Protein AF-A0A973HXJ7-F1 (afdb_monomer_lite)

pLDDT: mean 83.0, std 10.53, range [38.12, 94.5]

Foldseek 3Di:
DPPDDDPVNVVVVVLVVVLVVLLVVLVVLLVVLVVLLVVLVVLDPDDQDDDDPVCCPVPVRSSSVSVVSNVVSVVSNVVSVVSNVVSVVVVVVVVD

Structure (mmCIF, N/CA/C/O backbone):
data_AF-A0A973HXJ7-F1
#
_entry.id   AF-A0A973HXJ7-F1
#
loop_
_atom_site.group_PDB
_atom_site.id
_atom_site.type_symbol
_atom_site.label_atom_id
_atom_site.label_alt_id
_atom_site.label_comp_id
_atom_site.label_asym_id
_atom_site.label_entity_id
_atom_site.label_seq_id
_atom_site.pdbx_PDB_ins_code
_atom_site.Cartn_x
_atom_site.Cartn_y
_atom_site.Cartn_z
_atom_site.occupancy
_atom_site.B_iso_or_equiv
_atom_site.auth_seq_id
_atom_site.auth_comp_id
_atom_site.auth_asym_id
_atom_site.auth_atom_id
_atom_site.pdbx_PDB_model_num
ATOM 1 N N . MET A 1 1 ? -25.717 -15.148 40.692 1.00 38.12 1 MET A N 1
ATOM 2 C CA . MET A 1 1 ? 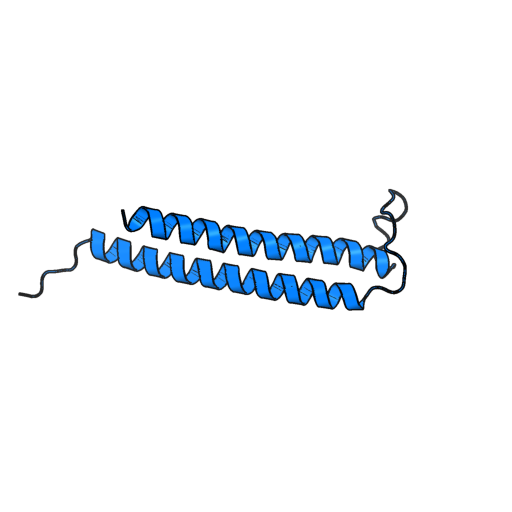-26.689 -14.664 39.695 1.00 38.12 1 MET A CA 1
ATOM 3 C C . MET A 1 1 ? -25.870 -14.348 38.470 1.00 38.12 1 MET A C 1
ATOM 5 O O . MET A 1 1 ? -25.238 -13.302 38.435 1.00 38.12 1 MET A O 1
ATOM 9 N N . ASP A 1 2 ? -25.794 -15.306 37.555 1.00 53.31 2 ASP A N 1
ATOM 10 C CA . ASP A 1 2 ? -25.114 -15.124 36.278 1.00 53.31 2 ASP A CA 1
ATOM 11 C C . ASP A 1 2 ? -26.088 -14.354 35.392 1.00 53.31 2 ASP A C 1
ATOM 13 O O . ASP A 1 2 ? -27.048 -14.913 34.868 1.00 53.31 2 ASP A O 1
ATOM 17 N N . SER A 1 3 ? -25.942 -13.031 35.362 1.00 60.09 3 SER A N 1
ATOM 18 C CA . SER A 1 3 ? -26.717 -12.184 34.462 1.00 60.09 3 SER A CA 1
ATOM 19 C C . SER A 1 3 ? -26.368 -12.577 33.030 1.00 60.09 3 SER A C 1
ATOM 21 O O . SER A 1 3 ? -25.198 -12.490 32.651 1.00 60.09 3 SER A O 1
ATOM 23 N N . GLU A 1 4 ? -27.360 -13.029 32.259 1.00 64.56 4 GLU A N 1
ATOM 24 C CA . GLU A 1 4 ? -27.190 -13.281 30.829 1.00 64.56 4 GLU A CA 1
ATOM 25 C C . G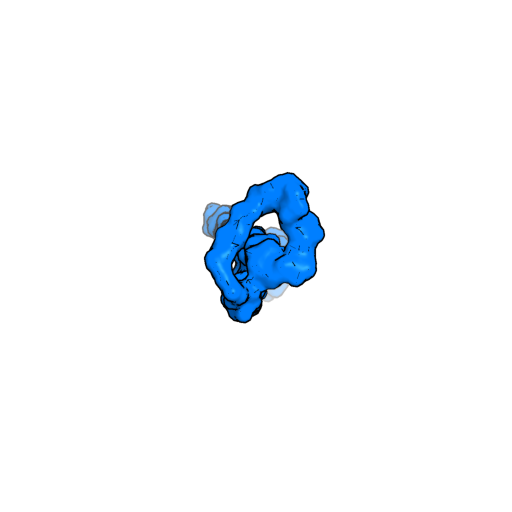LU A 1 4 ? -26.605 -12.025 30.164 1.00 64.56 4 GLU A C 1
ATOM 27 O O . GLU A 1 4 ? -27.058 -10.914 30.465 1.00 64.56 4 GLU A O 1
ATOM 32 N N . PRO A 1 5 ? -25.576 -12.168 29.312 1.00 64.06 5 PRO A N 1
ATOM 33 C CA . PRO A 1 5 ? -24.961 -11.023 28.661 1.00 64.06 5 PRO A CA 1
ATOM 34 C C . PRO A 1 5 ? -26.014 -10.289 27.828 1.00 64.06 5 PRO A C 1
ATOM 36 O O . PRO A 1 5 ? -26.751 -10.908 27.055 1.00 64.06 5 PRO A O 1
ATOM 39 N N . SER A 1 6 ? -26.086 -8.967 27.994 1.00 79.06 6 SER A N 1
ATOM 40 C CA . SER A 1 6 ? -26.981 -8.130 27.200 1.00 79.06 6 SER A CA 1
ATOM 41 C C . SER A 1 6 ? -26.646 -8.296 25.716 1.00 79.06 6 SER A C 1
ATOM 43 O O . SER A 1 6 ? -25.481 -8.446 25.338 1.00 79.06 6 SER A O 1
ATOM 45 N N . TYR A 1 7 ? -27.658 -8.223 24.848 1.00 74.50 7 TYR A N 1
ATOM 46 C CA . TYR A 1 7 ? -27.452 -8.188 23.396 1.00 74.50 7 TYR A CA 1
ATOM 47 C C . TYR A 1 7 ? -26.453 -7.097 22.979 1.00 74.50 7 TYR A C 1
ATOM 49 O O . TYR A 1 7 ? -25.687 -7.294 22.034 1.00 74.50 7 TYR A O 1
ATOM 57 N N . ASP A 1 8 ? -26.419 -5.985 23.716 1.00 76.94 8 ASP A N 1
ATOM 58 C CA . ASP A 1 8 ? -25.482 -4.888 23.487 1.00 76.94 8 ASP A CA 1
ATOM 59 C C . ASP A 1 8 ? -24.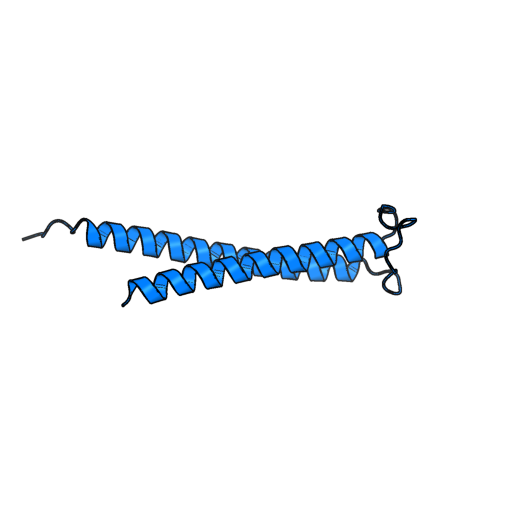028 -5.285 23.788 1.00 76.94 8 ASP A C 1
ATOM 61 O O . ASP A 1 8 ? -23.127 -4.918 23.031 1.00 76.94 8 ASP A O 1
ATOM 65 N N . ASP A 1 9 ? -23.790 -6.097 24.823 1.00 79.56 9 ASP A N 1
ATOM 66 C CA . ASP A 1 9 ? -22.450 -6.575 25.187 1.00 79.56 9 ASP A CA 1
ATOM 67 C C . ASP A 1 9 ? -21.907 -7.538 24.122 1.00 79.56 9 ASP A C 1
ATOM 69 O O . ASP A 1 9 ? -20.777 -7.390 23.645 1.00 79.56 9 ASP A O 1
ATOM 73 N N . LEU A 1 10 ? -22.747 -8.477 23.671 1.00 82.94 10 LEU A N 1
ATOM 74 C CA . LEU A 1 10 ? -22.410 -9.416 22.595 1.00 82.94 10 LEU A CA 1
ATOM 75 C C . LEU A 1 10 ? -22.131 -8.687 21.273 1.00 82.94 10 LEU A C 1
ATOM 77 O O . LEU A 1 10 ? -21.205 -9.041 20.535 1.00 82.94 10 LEU A O 1
ATOM 81 N N . PHE A 1 11 ? -22.913 -7.648 20.970 1.00 80.12 11 PHE A N 1
ATOM 82 C CA . PHE A 1 11 ? -22.721 -6.826 19.780 1.00 80.12 11 PHE A CA 1
ATOM 83 C C . PHE A 1 11 ? -21.407 -6.036 19.836 1.00 80.12 11 PHE A C 1
ATOM 85 O O . PHE A 1 11 ? -20.645 -6.037 18.861 1.00 80.12 11 PHE A O 1
ATOM 92 N N . GLN A 1 12 ? -21.097 -5.406 20.972 1.00 80.94 12 GLN A N 1
ATOM 93 C CA . GLN A 1 12 ? -19.841 -4.677 21.150 1.00 80.94 12 GLN A CA 1
ATOM 94 C C . GLN A 1 12 ? -18.620 -5.597 21.054 1.00 80.94 12 GLN A C 1
ATOM 96 O O . GLN A 1 12 ? -17.633 -5.234 20.403 1.00 80.94 12 GLN A O 1
ATOM 101 N N . GLU A 1 13 ? -18.682 -6.801 21.626 1.00 82.56 13 GLU A N 1
ATOM 102 C CA . GLU A 1 13 ? -17.590 -7.773 21.549 1.00 82.56 13 GLU A CA 1
ATOM 103 C C . GLU A 1 13 ? -17.358 -8.257 20.107 1.00 82.56 13 GLU A C 1
ATOM 105 O O . GLU A 1 13 ? -16.222 -8.246 19.609 1.00 82.56 13 GLU A O 1
ATOM 110 N N . ALA A 1 14 ? -18.432 -8.595 19.385 1.00 82.81 14 ALA A N 1
ATOM 111 C CA . ALA A 1 14 ? -18.359 -8.991 17.979 1.00 82.81 14 ALA A CA 1
ATOM 112 C C . ALA A 1 14 ? -17.770 -7.873 17.100 1.00 82.81 14 ALA A C 1
ATOM 114 O O . ALA A 1 14 ? -16.912 -8.122 16.241 1.00 82.81 14 ALA A O 1
ATOM 115 N N . LEU A 1 15 ? -18.175 -6.626 17.346 1.00 80.88 15 LEU A N 1
ATOM 116 C CA . LEU A 1 15 ? -17.713 -5.454 16.610 1.00 80.88 15 LEU A CA 1
ATOM 117 C C . LEU A 1 15 ? -16.252 -5.103 16.930 1.00 80.88 15 LEU A C 1
ATOM 119 O O . LEU A 1 15 ? -15.477 -4.769 16.023 1.00 80.88 15 LEU A O 1
ATOM 123 N N . ALA A 1 16 ? -15.827 -5.251 18.186 1.00 80.94 16 ALA A N 1
ATOM 124 C CA . ALA A 1 16 ? -14.431 -5.106 18.594 1.00 80.94 16 ALA A CA 1
ATOM 125 C C . ALA A 1 16 ? -13.543 -6.177 17.938 1.00 80.94 16 ALA A C 1
ATOM 127 O O . ALA A 1 16 ? -12.471 -5.865 17.400 1.00 80.94 16 ALA A O 1
ATOM 128 N N . ALA A 1 17 ? -14.009 -7.428 17.893 1.00 84.38 17 ALA A N 1
ATOM 129 C CA . ALA A 1 17 ? -13.312 -8.520 17.222 1.00 84.38 17 ALA A CA 1
ATOM 130 C C . ALA A 1 17 ? -13.202 -8.289 15.704 1.00 84.38 17 ALA A C 1
ATOM 132 O O . ALA A 1 17 ? -12.131 -8.508 15.122 1.00 84.38 17 ALA A O 1
ATOM 133 N N . ALA A 1 18 ? -14.271 -7.816 15.057 1.00 82.81 18 ALA A N 1
ATOM 134 C CA . ALA A 1 18 ? -14.274 -7.465 13.637 1.00 82.81 18 ALA A CA 1
ATOM 135 C C . ALA A 1 18 ? -13.307 -6.310 13.337 1.00 82.81 18 ALA A C 1
ATOM 137 O O . ALA A 1 18 ? -12.492 -6.401 12.416 1.00 82.81 18 ALA A O 1
ATOM 138 N N . THR A 1 19 ? -13.317 -5.271 14.172 1.00 83.69 19 THR A N 1
ATOM 139 C CA . THR A 1 19 ? -12.403 -4.125 14.076 1.00 83.69 19 THR A CA 1
ATOM 140 C C . THR A 1 19 ? -10.944 -4.560 14.200 1.00 83.69 19 THR A C 1
ATOM 142 O O . THR A 1 19 ? -10.112 -4.185 13.372 1.00 83.69 19 THR A O 1
ATOM 145 N N . LYS A 1 20 ? -10.618 -5.400 15.189 1.00 85.94 20 LYS A N 1
ATOM 146 C CA . LYS A 1 20 ? -9.259 -5.926 15.384 1.00 85.94 20 LYS A CA 1
ATOM 147 C C . LYS A 1 20 ? -8.777 -6.712 14.162 1.00 85.94 20 LYS A C 1
ATOM 149 O O . LYS A 1 20 ? -7.636 -6.539 13.730 1.00 85.94 20 LYS A O 1
ATOM 154 N N . ARG A 1 21 ? -9.644 -7.545 13.570 1.00 89.06 21 ARG A N 1
ATOM 155 C CA . ARG A 1 21 ? -9.341 -8.269 12.320 1.00 89.06 21 ARG A CA 1
ATOM 156 C C . ARG A 1 21 ? -9.135 -7.309 11.147 1.00 89.06 21 ARG A C 1
ATOM 158 O O . ARG A 1 21 ? -8.196 -7.503 10.379 1.00 89.06 21 ARG A O 1
ATOM 165 N N . GLY A 1 22 ? -9.966 -6.276 11.035 1.00 86.25 22 GLY A N 1
ATOM 166 C CA . GLY A 1 22 ? -9.867 -5.242 10.006 1.00 86.25 22 GLY A CA 1
ATOM 167 C C . GLY A 1 22 ? -8.555 -4.458 10.061 1.00 86.25 22 GLY A C 1
ATOM 168 O O . GLY A 1 22 ? -7.864 -4.342 9.052 1.00 86.25 22 GLY A O 1
ATOM 169 N N . ILE A 1 23 ? -8.140 -4.022 11.254 1.00 87.75 23 ILE A N 1
ATOM 170 C CA . ILE A 1 23 ? -6.841 -3.360 11.466 1.00 87.75 23 ILE A CA 1
ATOM 171 C C . ILE A 1 23 ? -5.690 -4.303 11.103 1.00 87.75 23 ILE A C 1
ATOM 173 O O . ILE A 1 23 ? -4.769 -3.901 10.396 1.00 87.75 23 ILE A O 1
ATOM 177 N N . ARG A 1 24 ? -5.746 -5.573 11.533 1.00 90.62 24 ARG A N 1
ATOM 178 C CA . ARG A 1 24 ? -4.711 -6.566 11.199 1.00 90.62 24 ARG A CA 1
ATOM 179 C C . ARG A 1 24 ? -4.589 -6.775 9.689 1.00 90.62 24 ARG A C 1
ATOM 181 O O . ARG A 1 24 ? -3.473 -6.845 9.184 1.00 90.62 24 ARG A O 1
ATOM 188 N N . ARG A 1 25 ? -5.715 -6.848 8.972 1.00 90.94 25 ARG A N 1
ATOM 189 C CA . ARG A 1 25 ? -5.723 -6.895 7.502 1.00 90.94 25 ARG A CA 1
ATOM 190 C C . ARG A 1 25 ? -5.090 -5.637 6.923 1.00 90.94 25 ARG A C 1
ATOM 192 O O . ARG A 1 25 ? -4.173 -5.762 6.128 1.00 90.94 25 ARG A O 1
ATOM 199 N N . GLY A 1 26 ? -5.489 -4.452 7.377 1.00 89.69 26 GLY A N 1
ATOM 200 C CA . GLY A 1 26 ? -4.893 -3.200 6.912 1.00 89.69 26 GLY A CA 1
ATOM 201 C C . GLY A 1 26 ? -3.369 -3.142 7.103 1.00 89.69 26 GLY A C 1
ATOM 202 O O . GLY A 1 26 ? -2.659 -2.736 6.189 1.00 89.69 26 GLY A O 1
ATOM 203 N N . ILE A 1 27 ? -2.845 -3.646 8.228 1.00 92.56 27 ILE A N 1
ATOM 204 C CA . ILE A 1 27 ? -1.392 -3.769 8.460 1.00 92.56 27 ILE A CA 1
ATOM 205 C C . ILE A 1 27 ? -0.746 -4.740 7.462 1.00 92.56 27 ILE A C 1
ATOM 207 O O . ILE A 1 27 ? 0.311 -4.435 6.919 1.00 92.56 27 ILE A O 1
ATOM 211 N N . LEU A 1 28 ? -1.371 -5.889 7.183 1.00 93.25 28 LEU A N 1
ATOM 212 C CA . LEU A 1 28 ? -0.866 -6.822 6.170 1.00 93.25 28 LEU A CA 1
ATOM 213 C C . LEU A 1 28 ? -0.797 -6.165 4.786 1.00 93.25 28 LEU A C 1
ATOM 215 O O . LEU A 1 28 ? 0.206 -6.322 4.101 1.00 93.25 28 LEU A O 1
ATOM 219 N N . PHE A 1 29 ? -1.810 -5.384 4.404 1.00 92.50 29 PHE A N 1
ATOM 220 C CA . PHE A 1 29 ? -1.792 -4.618 3.155 1.00 92.50 29 PHE A CA 1
ATOM 221 C C . PHE A 1 29 ? -0.650 -3.592 3.119 1.00 92.50 29 PHE A C 1
ATOM 223 O O . PHE A 1 29 ? 0.008 -3.471 2.091 1.00 92.50 29 PHE A O 1
ATOM 230 N N . LEU A 1 30 ? -0.350 -2.909 4.232 1.00 93.00 30 LEU A N 1
ATOM 231 C CA . LEU A 1 30 ? 0.820 -2.023 4.311 1.00 93.00 30 LEU A CA 1
ATOM 232 C C . LEU A 1 30 ? 2.131 -2.784 4.077 1.00 93.00 30 LEU A C 1
ATOM 234 O O . LEU A 1 30 ? 2.958 -2.346 3.284 1.00 93.00 30 LEU A O 1
ATOM 238 N N . ILE A 1 31 ? 2.308 -3.934 4.735 1.00 93.25 31 ILE A N 1
ATOM 239 C CA . ILE A 1 31 ? 3.512 -4.763 4.581 1.00 93.25 31 ILE A CA 1
ATOM 240 C C . ILE A 1 31 ? 3.648 -5.231 3.130 1.00 93.25 31 ILE A C 1
ATOM 242 O O . ILE A 1 31 ? 4.707 -5.066 2.532 1.00 93.25 31 ILE A O 1
ATOM 246 N N . VAL A 1 32 ? 2.575 -5.774 2.548 1.00 94.31 32 VAL A N 1
ATOM 247 C CA . VAL A 1 32 ? 2.570 -6.243 1.155 1.00 94.31 32 VAL A CA 1
ATOM 248 C C . VAL A 1 32 ? 2.881 -5.099 0.195 1.00 94.31 32 VAL A C 1
ATOM 250 O O . VAL A 1 32 ? 3.688 -5.281 -0.710 1.00 94.31 32 VAL A O 1
ATOM 253 N N . GLY A 1 33 ? 2.302 -3.916 0.407 1.00 91.81 33 GLY A N 1
ATOM 254 C CA . GLY A 1 33 ? 2.573 -2.739 -0.412 1.00 91.81 33 GLY A CA 1
ATOM 255 C C . GLY A 1 33 ? 4.041 -2.304 -0.370 1.00 91.81 33 GLY A C 1
ATOM 256 O O . GLY A 1 33 ? 4.633 -2.060 -1.420 1.00 91.81 33 GLY A O 1
ATOM 257 N N . VAL A 1 34 ? 4.664 -2.296 0.814 1.00 92.00 34 VAL A N 1
ATOM 258 C CA . VAL A 1 34 ? 6.097 -1.984 0.970 1.00 92.00 34 VAL A CA 1
ATOM 259 C C . VAL A 1 34 ? 6.975 -3.039 0.296 1.00 92.00 34 VAL A C 1
ATOM 261 O O . VAL A 1 34 ? 7.882 -2.685 -0.453 1.00 92.00 34 VAL A O 1
ATOM 264 N N . VAL A 1 35 ? 6.696 -4.327 0.518 1.00 93.38 35 VAL A N 1
ATOM 265 C CA . VAL A 1 35 ? 7.452 -5.427 -0.106 1.00 93.38 35 VAL A CA 1
ATOM 266 C C . VAL A 1 35 ? 7.349 -5.361 -1.629 1.00 93.38 35 VAL A C 1
ATOM 268 O O . VAL A 1 35 ? 8.360 -5.506 -2.313 1.00 93.38 35 VAL A O 1
ATOM 271 N N . LEU A 1 36 ? 6.156 -5.084 -2.163 1.00 92.19 36 LEU A N 1
ATOM 272 C CA . LEU A 1 36 ? 5.940 -4.924 -3.599 1.00 92.19 36 LEU A CA 1
ATOM 273 C C . LEU A 1 36 ? 6.706 -3.714 -4.145 1.00 92.19 36 LEU A C 1
ATOM 275 O O . LEU A 1 36 ? 7.353 -3.831 -5.178 1.00 92.19 36 LEU A O 1
ATOM 279 N N . GLY A 1 37 ? 6.716 -2.590 -3.423 1.00 89.75 37 GLY A N 1
ATOM 280 C CA . GLY A 1 37 ? 7.507 -1.412 -3.786 1.00 89.75 37 GLY A CA 1
ATOM 281 C C . GLY A 1 37 ? 9.010 -1.702 -3.858 1.00 89.75 37 GLY A C 1
ATOM 282 O O . GLY A 1 37 ? 9.659 -1.329 -4.833 1.00 89.75 37 GLY A O 1
ATOM 283 N N . VAL A 1 38 ? 9.558 -2.427 -2.877 1.00 90.19 38 VAL A N 1
ATOM 284 C CA . VAL A 1 38 ? 10.972 -2.848 -2.883 1.00 90.19 38 VAL A CA 1
ATOM 285 C C . VAL A 1 38 ? 11.261 -3.795 -4.050 1.00 90.19 38 VAL A C 1
ATOM 287 O O . VAL A 1 38 ? 12.255 -3.610 -4.750 1.00 90.19 38 VAL A O 1
ATOM 290 N N . ALA A 1 39 ? 10.388 -4.773 -4.297 1.00 89.06 39 ALA A N 1
ATOM 291 C CA . ALA A 1 39 ? 10.540 -5.707 -5.412 1.00 89.06 39 ALA A CA 1
ATOM 292 C C . ALA A 1 39 ? 10.495 -4.992 -6.771 1.00 89.06 39 ALA A C 1
ATOM 294 O O . ALA A 1 39 ? 11.295 -5.294 -7.651 1.00 89.06 39 ALA A O 1
ATOM 295 N N . CYS A 1 40 ? 9.605 -4.011 -6.940 1.00 87.50 40 CYS A N 1
ATOM 296 C CA . CYS A 1 40 ? 9.554 -3.193 -8.148 1.00 87.50 40 CYS A CA 1
ATOM 297 C C . CYS A 1 40 ? 10.816 -2.344 -8.301 1.00 87.50 40 CYS A C 1
ATOM 299 O O . CYS A 1 40 ? 11.362 -2.280 -9.398 1.00 87.50 40 CYS A O 1
ATOM 301 N N . TYR A 1 41 ? 11.317 -1.741 -7.221 1.00 84.75 41 TYR A N 1
ATOM 302 C CA . TYR A 1 41 ? 12.546 -0.945 -7.255 1.00 84.75 41 TYR A CA 1
ATOM 303 C C . TYR A 1 41 ? 13.760 -1.750 -7.746 1.00 84.75 41 TYR A C 1
ATOM 305 O O . TYR A 1 41 ? 14.585 -1.223 -8.485 1.00 84.75 41 TYR A O 1
ATOM 313 N N . GLN A 1 42 ? 13.841 -3.042 -7.409 1.00 84.88 42 GLN A N 1
ATOM 314 C CA . GLN A 1 42 ? 14.892 -3.941 -7.906 1.00 84.88 42 GLN A CA 1
ATOM 315 C C . GLN A 1 42 ? 14.818 -4.214 -9.419 1.00 84.88 42 GLN A C 1
ATOM 317 O O . GLN A 1 42 ? 15.795 -4.693 -9.985 1.00 84.88 42 GLN A O 1
ATOM 322 N N . MET A 1 43 ? 13.691 -3.919 -10.076 1.00 76.44 43 MET A N 1
ATOM 323 C CA . MET A 1 43 ? 13.504 -4.098 -11.524 1.00 76.44 43 MET A CA 1
ATOM 324 C C . MET A 1 43 ? 13.872 -2.852 -12.344 1.00 76.44 43 MET A C 1
ATOM 326 O O . MET A 1 43 ? 13.702 -2.862 -13.561 1.00 76.44 43 MET A O 1
ATOM 330 N N . ILE A 1 44 ? 14.326 -1.765 -11.711 1.00 78.75 44 ILE A N 1
ATOM 331 C CA . ILE A 1 44 ? 14.811 -0.588 -12.438 1.00 78.75 44 ILE A CA 1
ATOM 332 C C . ILE A 1 44 ? 16.123 -0.935 -13.142 1.00 78.75 44 ILE A C 1
ATOM 334 O O . ILE A 1 44 ? 17.124 -1.233 -12.496 1.00 78.75 44 ILE A O 1
ATOM 338 N N . GLU A 1 45 ? 16.130 -0.803 -14.466 1.00 69.69 45 GLU A N 1
ATOM 339 C CA . GLU A 1 45 ? 17.327 -0.962 -15.303 1.00 69.69 45 GLU A CA 1
ATOM 340 C C . GLU A 1 45 ? 17.768 0.370 -15.940 1.00 69.69 45 GLU A C 1
ATOM 342 O O . GLU A 1 45 ? 18.728 0.418 -16.707 1.00 69.69 45 GLU A O 1
ATOM 347 N N . GLY A 1 46 ? 17.096 1.483 -15.625 1.00 72.31 46 GLY A N 1
ATOM 348 C CA . GLY A 1 46 ? 17.420 2.797 -16.175 1.00 72.31 46 GLY A CA 1
ATOM 349 C C . GLY A 1 46 ? 16.529 3.937 -15.666 1.00 72.31 46 GLY A C 1
ATOM 350 O O . GLY A 1 46 ? 15.748 3.760 -14.729 1.00 72.31 46 GLY A O 1
ATOM 351 N N . PRO A 1 47 ? 16.639 5.141 -16.257 1.00 71.25 47 PRO A N 1
ATOM 352 C CA . PRO A 1 47 ? 15.806 6.278 -15.880 1.00 71.25 47 PRO A CA 1
ATOM 353 C C . PRO A 1 47 ? 14.315 5.965 -16.063 1.00 71.25 47 PRO A C 1
ATOM 355 O O . PRO A 1 47 ? 13.915 5.295 -17.014 1.00 71.25 47 PRO A O 1
ATOM 358 N N . ALA A 1 48 ? 13.483 6.468 -15.146 1.00 68.38 48 ALA A N 1
ATOM 359 C CA . ALA A 1 48 ? 12.051 6.188 -15.134 1.00 68.38 48 ALA A CA 1
ATOM 360 C C . ALA A 1 48 ? 11.379 6.667 -16.445 1.00 68.38 48 ALA A C 1
ATOM 362 O O . ALA A 1 48 ? 11.326 7.873 -16.693 1.00 68.38 48 ALA A O 1
ATOM 363 N N . PRO A 1 49 ? 10.819 5.765 -17.270 1.00 71.25 49 PRO A N 1
ATOM 364 C CA . PRO A 1 49 ? 10.388 6.071 -18.630 1.00 71.25 49 PRO A CA 1
ATOM 365 C C . PRO A 1 49 ? 9.106 6.882 -18.598 1.00 71.25 49 PRO A C 1
ATOM 367 O O . PRO A 1 49 ? 8.180 6.532 -17.875 1.00 71.25 49 PRO A O 1
ATOM 370 N N . THR A 1 50 ? 8.981 7.955 -19.367 1.00 79.56 50 THR A N 1
ATOM 371 C CA . THR A 1 50 ? 7.686 8.627 -19.540 1.00 79.56 50 THR A CA 1
ATOM 372 C C . THR A 1 50 ? 6.704 7.686 -20.232 1.00 79.56 50 THR A C 1
ATOM 374 O O . THR A 1 50 ? 7.028 7.124 -21.274 1.00 79.56 50 THR A O 1
ATOM 377 N N . LEU A 1 51 ? 5.523 7.503 -19.631 1.00 81.12 51 LEU A N 1
ATOM 378 C CA . LEU A 1 51 ? 4.445 6.740 -20.256 1.00 81.12 51 LEU A CA 1
ATOM 379 C C . LEU A 1 51 ? 3.874 7.599 -21.385 1.00 81.12 51 LEU A C 1
ATOM 381 O O . LEU A 1 51 ? 3.411 8.711 -21.130 1.00 81.12 51 LEU A O 1
ATOM 385 N N . THR A 1 52 ? 3.946 7.091 -22.606 1.00 84.56 52 THR A N 1
ATOM 386 C CA . THR A 1 52 ? 3.343 7.660 -23.813 1.00 84.56 52 THR A CA 1
ATOM 387 C C . THR A 1 52 ? 2.356 6.650 -24.387 1.00 84.56 52 THR A C 1
ATOM 389 O O . THR A 1 52 ? 2.413 5.467 -24.047 1.00 84.56 52 THR A O 1
ATOM 392 N N . GLU A 1 53 ? 1.449 7.092 -25.257 1.00 83.69 53 GLU A N 1
ATOM 393 C CA . GLU A 1 53 ? 0.470 6.195 -25.896 1.00 83.69 53 GLU A CA 1
ATOM 394 C C . GLU A 1 53 ? 1.154 5.024 -26.622 1.00 83.69 53 GLU A C 1
ATOM 396 O O . GLU A 1 53 ? 0.678 3.893 -26.562 1.00 83.69 53 GLU A O 1
ATOM 401 N N . ASP A 1 54 ? 2.334 5.270 -27.196 1.00 84.25 54 ASP A N 1
ATOM 402 C CA . ASP A 1 54 ? 3.096 4.274 -27.954 1.00 84.25 54 ASP A CA 1
ATOM 403 C C . ASP A 1 54 ? 3.781 3.206 -27.084 1.00 84.25 54 ASP A C 1
ATOM 405 O O . ASP A 1 54 ? 4.056 2.108 -27.564 1.00 84.25 54 ASP A O 1
ATOM 409 N N . ASN A 1 55 ? 4.092 3.506 -25.816 1.00 82.31 55 ASN A N 1
ATOM 410 C CA . ASN A 1 55 ? 4.890 2.622 -24.952 1.00 82.31 55 ASN A CA 1
ATOM 411 C C . ASN A 1 55 ? 4.144 2.107 -23.713 1.00 82.31 55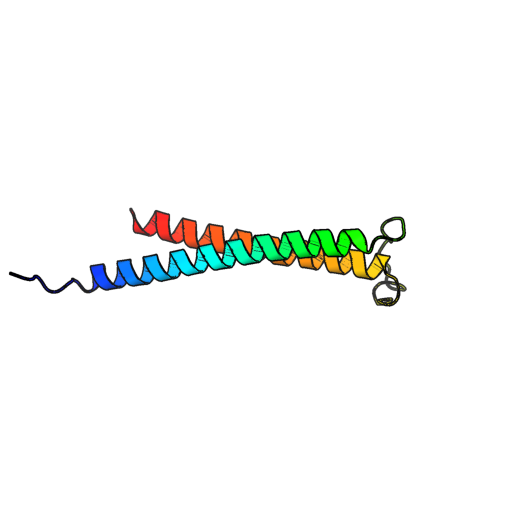 ASN A C 1
ATOM 413 O O . ASN A 1 55 ? 4.655 1.241 -23.003 1.00 82.31 55 ASN A O 1
ATOM 417 N N . MET A 1 56 ? 2.934 2.609 -23.444 1.00 83.69 56 MET A N 1
ATOM 418 C CA . MET A 1 56 ? 2.205 2.294 -22.213 1.00 83.69 56 MET A CA 1
ATOM 419 C C . MET A 1 56 ? 1.829 0.811 -22.089 1.00 83.69 56 MET A C 1
ATOM 421 O O . MET A 1 56 ? 1.671 0.304 -20.983 1.00 83.69 56 MET A O 1
ATOM 425 N N . PHE A 1 57 ? 1.727 0.100 -23.213 1.00 85.94 57 PHE A N 1
ATOM 426 C CA . PHE A 1 57 ? 1.452 -1.338 -23.245 1.00 85.94 57 PHE A CA 1
ATOM 427 C C . PHE A 1 57 ? 2.692 -2.192 -23.525 1.00 85.94 57 PHE A C 1
ATOM 429 O O . PHE A 1 57 ? 2.575 -3.415 -23.608 1.00 85.94 57 PHE A O 1
ATOM 436 N N . ASP A 1 58 ? 3.882 -1.586 -23.621 1.00 84.12 58 ASP A N 1
ATOM 437 C CA . ASP A 1 58 ? 5.141 -2.322 -23.732 1.00 84.12 58 ASP A CA 1
ATOM 438 C C . ASP A 1 58 ? 5.550 -2.888 -22.365 1.00 84.12 58 ASP A C 1
ATOM 440 O O . ASP A 1 58 ? 6.485 -2.446 -21.693 1.00 84.12 58 ASP A O 1
ATOM 444 N N . LEU A 1 59 ? 4.809 -3.908 -21.941 1.00 79.88 59 LEU A N 1
ATOM 445 C CA . LEU A 1 59 ? 5.093 -4.673 -20.735 1.00 79.88 59 LEU A CA 1
ATOM 446 C C . LEU A 1 59 ? 6.347 -5.549 -20.892 1.00 79.88 59 LEU A C 1
ATOM 448 O O . LEU A 1 59 ? 6.732 -6.204 -19.930 1.00 79.88 59 LEU A O 1
ATOM 452 N N . GLY A 1 60 ? 6.995 -5.582 -22.062 1.00 82.50 60 GLY A N 1
ATOM 453 C CA . GLY A 1 60 ? 8.320 -6.183 -22.223 1.00 82.50 60 GLY A CA 1
ATOM 454 C C . GLY A 1 60 ? 9.416 -5.328 -21.587 1.00 82.50 60 GLY A C 1
ATOM 455 O O . GLY A 1 60 ? 10.414 -5.862 -21.104 1.00 82.50 60 GLY A O 1
ATOM 456 N N . ASN A 1 61 ? 9.203 -4.013 -21.512 1.00 83.31 61 ASN A N 1
ATOM 457 C CA . ASN A 1 61 ? 10.157 -3.078 -20.940 1.00 83.31 61 ASN A CA 1
ATOM 458 C C . ASN A 1 61 ? 10.134 -3.119 -19.394 1.00 83.31 61 ASN A C 1
ATOM 460 O O . ASN A 1 61 ? 9.114 -2.778 -18.774 1.00 83.31 61 ASN A O 1
ATOM 464 N N . PRO A 1 62 ? 11.253 -3.480 -18.735 1.00 82.81 62 PRO A N 1
ATOM 465 C CA . PRO A 1 62 ? 11.320 -3.585 -17.276 1.00 82.81 62 PRO A CA 1
ATOM 466 C C . PRO A 1 62 ? 11.032 -2.250 -16.583 1.00 82.81 62 PRO A C 1
ATOM 468 O O . PRO A 1 62 ? 10.402 -2.224 -15.525 1.00 82.81 62 PRO A O 1
ATOM 471 N N . ASN A 1 63 ? 11.368 -1.125 -17.216 1.00 83.81 63 ASN A N 1
ATOM 472 C CA . ASN A 1 63 ? 11.131 0.189 -16.635 1.00 83.81 63 ASN A CA 1
ATOM 473 C C . ASN A 1 63 ? 9.650 0.629 -16.718 1.00 83.81 63 ASN A C 1
ATOM 475 O O . ASN A 1 63 ? 9.173 1.372 -15.854 1.00 83.81 63 ASN A O 1
ATOM 479 N N . ILE A 1 64 ? 8.900 0.160 -17.725 1.00 85.50 64 ILE A N 1
ATOM 480 C CA . ILE A 1 64 ? 7.442 0.371 -17.826 1.00 85.50 64 ILE A CA 1
ATOM 481 C C . ILE A 1 64 ? 6.728 -0.491 -16.781 1.00 85.50 64 ILE A C 1
ATOM 483 O O . ILE A 1 64 ? 5.888 0.007 -16.025 1.00 85.50 64 ILE A O 1
ATOM 487 N N . ARG A 1 65 ? 7.130 -1.763 -16.654 1.00 84.25 65 ARG A N 1
ATOM 488 C CA . ARG A 1 65 ? 6.647 -2.664 -15.596 1.00 84.25 65 ARG A CA 1
ATOM 489 C C . ARG A 1 65 ? 6.915 -2.114 -14.201 1.00 84.25 65 ARG A C 1
ATOM 491 O O . ARG A 1 65 ? 6.020 -2.162 -13.361 1.00 84.25 65 ARG A O 1
ATOM 498 N N . TYR A 1 66 ? 8.107 -1.564 -13.968 1.00 86.50 66 TYR A N 1
ATOM 499 C CA . TYR A 1 66 ? 8.444 -0.866 -12.731 1.00 86.50 66 TYR A CA 1
ATOM 500 C C . TYR A 1 66 ? 7.417 0.223 -12.416 1.00 86.50 66 TYR A C 1
ATOM 502 O O . TYR A 1 66 ? 6.879 0.240 -11.311 1.00 86.50 66 TYR A O 1
ATOM 510 N N . LYS A 1 67 ? 7.085 1.096 -13.379 1.00 86.56 67 LYS A N 1
ATOM 511 C CA . LYS A 1 67 ? 6.105 2.167 -13.157 1.00 86.56 67 LYS A CA 1
ATOM 512 C C . LYS A 1 67 ? 4.748 1.624 -12.731 1.00 86.56 67 LYS A C 1
ATOM 514 O O . LYS A 1 67 ? 4.233 2.054 -11.700 1.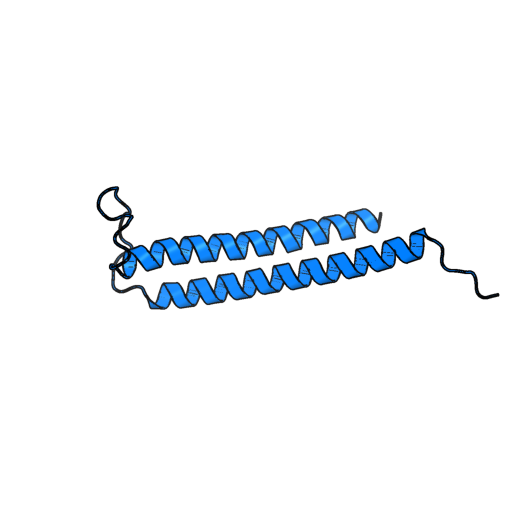00 86.56 67 LYS A O 1
ATOM 519 N N . TYR A 1 68 ? 4.183 0.676 -13.475 1.00 88.94 68 TYR A N 1
ATOM 520 C CA . TYR A 1 68 ? 2.899 0.067 -13.109 1.00 88.94 68 TYR A CA 1
ATOM 521 C C . TYR A 1 68 ? 2.961 -0.662 -11.762 1.00 88.94 68 TYR A C 1
ATOM 523 O O . TYR A 1 68 ? 2.033 -0.561 -10.960 1.00 88.94 68 TYR A O 1
ATOM 531 N N . GLY A 1 69 ? 4.076 -1.334 -11.477 1.00 89.62 69 GLY A N 1
ATOM 532 C CA . GLY A 1 69 ? 4.328 -1.982 -10.197 1.00 89.62 69 GLY A CA 1
ATOM 533 C C . GLY A 1 69 ? 4.372 -0.996 -9.027 1.00 89.62 69 GLY A C 1
ATOM 534 O O . GLY A 1 69 ? 3.743 -1.237 -8.000 1.00 89.62 69 GLY A O 1
ATOM 535 N N . MET A 1 70 ? 5.013 0.162 -9.198 1.00 90.00 70 MET A N 1
ATOM 536 C CA . MET A 1 70 ? 5.021 1.225 -8.189 1.00 90.00 70 MET A CA 1
ATOM 537 C C . MET A 1 70 ? 3.626 1.804 -7.953 1.00 90.00 70 MET A C 1
ATOM 539 O O . MET A 1 70 ? 3.242 2.010 -6.802 1.00 90.00 70 MET A O 1
ATOM 543 N N . TRP A 1 71 ? 2.831 2.007 -9.008 1.00 91.00 71 TRP A N 1
ATOM 544 C CA . TRP A 1 71 ? 1.426 2.404 -8.862 1.00 91.00 71 TRP A CA 1
ATOM 545 C C . TRP A 1 71 ? 0.621 1.367 -8.072 1.00 91.00 71 TRP A C 1
ATOM 547 O O . TRP A 1 71 ? -0.121 1.731 -7.157 1.00 91.00 71 TRP A O 1
ATOM 557 N N . ALA A 1 72 ? 0.811 0.078 -8.363 1.00 91.19 72 ALA A N 1
ATOM 558 C CA . ALA A 1 72 ? 0.170 -1.004 -7.623 1.00 91.19 72 ALA A CA 1
ATOM 559 C C . ALA A 1 72 ? 0.614 -1.036 -6.148 1.00 91.19 72 ALA A C 1
ATOM 561 O O . ALA A 1 72 ? -0.232 -1.161 -5.262 1.00 91.19 72 ALA A O 1
ATOM 562 N N . ALA A 1 73 ? 1.908 -0.850 -5.863 1.00 92.62 73 ALA A N 1
ATOM 563 C CA . ALA A 1 73 ? 2.440 -0.780 -4.499 1.00 92.62 73 ALA A CA 1
ATOM 564 C C . ALA A 1 73 ? 1.783 0.348 -3.695 1.00 92.62 73 ALA A C 1
ATOM 566 O O . ALA A 1 73 ? 1.324 0.134 -2.567 1.00 92.62 73 ALA A O 1
ATOM 567 N N . VAL A 1 74 ? 1.689 1.540 -4.292 1.00 93.19 74 VAL A N 1
ATOM 568 C CA . VAL A 1 74 ? 1.041 2.704 -3.677 1.00 93.19 74 VAL A CA 1
ATOM 569 C C . VAL A 1 74 ? -0.437 2.423 -3.426 1.00 93.19 74 VAL A C 1
ATOM 571 O O . VAL A 1 74 ? -0.916 2.659 -2.318 1.00 9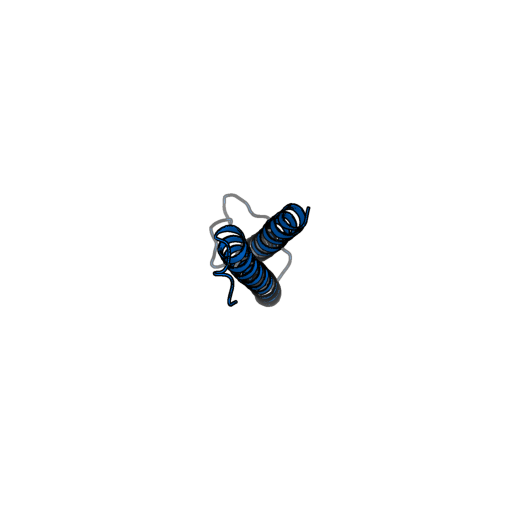3.19 74 VAL A O 1
ATOM 574 N N . PHE A 1 75 ? -1.151 1.859 -4.402 1.00 94.50 75 PHE A N 1
ATOM 575 C CA . PHE A 1 75 ? -2.572 1.536 -4.267 1.00 94.50 75 PHE A CA 1
ATOM 576 C C . PHE A 1 75 ? -2.845 0.533 -3.135 1.00 94.50 75 PHE A C 1
ATOM 578 O O . PHE A 1 75 ? -3.728 0.752 -2.299 1.00 94.50 75 PHE A O 1
ATOM 585 N N . VAL A 1 76 ? -2.059 -0.544 -3.063 1.00 93.69 76 VAL A N 1
ATOM 586 C CA . VAL A 1 76 ? -2.162 -1.572 -2.014 1.00 93.69 76 VAL A CA 1
ATOM 587 C C . VAL A 1 76 ? -1.874 -0.971 -0.636 1.00 93.69 76 VAL A C 1
ATOM 589 O O . VAL A 1 76 ? -2.643 -1.183 0.307 1.00 93.69 76 VAL A O 1
ATOM 592 N N . THR A 1 77 ? -0.820 -0.160 -0.527 1.00 93.44 77 THR A N 1
ATOM 593 C CA . THR A 1 77 ? -0.451 0.529 0.720 1.00 93.44 77 THR A CA 1
ATOM 594 C C . THR A 1 77 ? -1.560 1.483 1.169 1.00 93.44 77 THR A C 1
ATOM 596 O O . THR A 1 77 ? -1.986 1.458 2.325 1.00 93.44 77 THR A O 1
ATOM 599 N N . TYR A 1 78 ? -2.083 2.291 0.246 1.00 93.88 78 TYR A N 1
ATOM 600 C CA . TYR A 1 78 ? -3.151 3.249 0.519 1.00 93.88 78 TYR A CA 1
ATOM 601 C C . TYR A 1 78 ? -4.438 2.556 0.985 1.00 93.88 78 TYR A C 1
ATOM 603 O O . TYR A 1 78 ? -5.049 2.962 1.974 1.00 93.88 78 TYR A O 1
ATOM 611 N N . THR A 1 79 ? -4.792 1.441 0.346 1.00 93.00 79 THR A N 1
ATOM 612 C CA . THR A 1 79 ? -5.932 0.598 0.733 1.00 93.00 79 THR A CA 1
ATOM 613 C C . THR A 1 79 ? -5.771 0.052 2.159 1.00 93.00 79 THR A C 1
ATOM 615 O O . THR A 1 79 ? -6.716 0.083 2.954 1.00 93.00 79 THR A O 1
ATOM 618 N N . GLY A 1 80 ? -4.561 -0.382 2.528 1.00 91.31 80 GLY A N 1
ATOM 619 C CA . GLY A 1 80 ? -4.237 -0.795 3.896 1.00 91.31 80 GLY A CA 1
ATOM 620 C C . GLY A 1 80 ? -4.391 0.334 4.918 1.00 91.31 80 GLY A C 1
ATOM 621 O O . GLY A 1 80 ? -4.995 0.136 5.976 1.00 91.31 80 GLY A O 1
ATOM 622 N N . ALA A 1 81 ? -3.914 1.537 4.583 1.00 91.69 81 ALA A N 1
ATOM 623 C CA . ALA A 1 81 ? -4.037 2.720 5.433 1.00 91.69 81 ALA A CA 1
ATOM 624 C C . ALA A 1 81 ? -5.504 3.121 5.668 1.00 91.69 81 ALA A C 1
ATOM 626 O O . ALA A 1 81 ? -5.890 3.365 6.815 1.00 91.69 81 ALA A O 1
ATOM 627 N N . ILE A 1 82 ? -6.333 3.119 4.615 1.00 93.44 82 ILE A N 1
ATOM 628 C CA . ILE A 1 82 ? -7.777 3.383 4.726 1.00 93.44 82 ILE A CA 1
ATOM 629 C C . ILE A 1 82 ? -8.438 2.361 5.649 1.00 93.44 82 ILE A C 1
ATOM 631 O O . ILE A 1 82 ? -9.172 2.753 6.554 1.00 93.44 82 ILE A O 1
ATOM 635 N N . MET A 1 83 ? -8.157 1.064 5.480 1.00 90.25 83 MET A N 1
ATOM 636 C CA . MET A 1 83 ? -8.714 0.027 6.357 1.00 90.25 83 MET A CA 1
ATOM 637 C C . MET A 1 83 ? -8.384 0.285 7.830 1.00 90.25 83 MET A C 1
ATOM 639 O O . MET A 1 83 ? -9.272 0.230 8.684 1.00 90.25 83 MET A O 1
ATOM 643 N N . ILE A 1 84 ? -7.126 0.611 8.142 1.00 90.56 84 ILE A N 1
ATOM 644 C CA . ILE A 1 84 ? -6.714 0.925 9.517 1.00 90.56 84 ILE A CA 1
ATOM 645 C C . ILE A 1 84 ? -7.466 2.152 10.030 1.00 90.56 84 ILE A C 1
ATOM 647 O O . ILE A 1 84 ? -7.986 2.127 11.147 1.00 90.56 84 ILE A O 1
ATOM 651 N N . PHE A 1 85 ? -7.532 3.219 9.233 1.00 91.25 85 PHE A N 1
ATOM 652 C CA . PHE A 1 85 ? -8.167 4.467 9.638 1.00 91.25 85 PHE A CA 1
ATOM 653 C C . PHE A 1 85 ? -9.668 4.294 9.884 1.00 91.25 85 PHE A C 1
ATOM 655 O O . PHE A 1 85 ? -10.158 4.685 10.945 1.00 91.25 85 PHE A O 1
ATOM 662 N N . SER A 1 86 ? -10.382 3.640 8.967 1.00 89.06 86 SER A N 1
ATOM 663 C CA . SER A 1 86 ? -11.821 3.388 9.082 1.00 89.06 86 SER A CA 1
ATOM 664 C C . SER A 1 86 ? -12.151 2.554 10.317 1.00 89.06 86 SER A C 1
ATOM 666 O O . SER A 1 86 ? -13.016 2.936 11.107 1.00 89.06 86 SER A O 1
ATOM 668 N N . HIS A 1 87 ? -11.414 1.467 10.563 1.00 87.44 87 HIS A N 1
ATOM 669 C CA . HIS A 1 87 ? -11.633 0.648 11.756 1.00 87.44 87 HIS A CA 1
ATOM 670 C C . HIS A 1 87 ? -11.241 1.375 13.051 1.00 87.44 87 HIS A C 1
ATOM 672 O O . HIS A 1 87 ? -11.939 1.266 14.060 1.00 87.44 87 HIS A O 1
ATOM 678 N N . ARG A 1 88 ? -10.175 2.182 13.042 1.00 83.50 88 ARG A N 1
ATOM 679 C CA . ARG A 1 88 ? -9.797 2.992 14.210 1.00 83.50 88 ARG A CA 1
ATOM 680 C C . ARG A 1 88 ? -10.831 4.078 14.516 1.00 83.50 88 ARG A C 1
ATOM 682 O O . ARG A 1 88 ? -11.070 4.357 15.689 1.00 83.50 88 ARG A O 1
ATOM 689 N N . SER A 1 89 ? -11.438 4.673 13.489 1.00 82.69 89 SER A N 1
ATOM 690 C CA . SER A 1 89 ? -12.527 5.646 13.630 1.00 82.69 89 SER A CA 1
ATOM 691 C C . SER A 1 89 ? -13.774 4.998 14.238 1.00 82.69 89 SER A C 1
ATOM 693 O O . SER A 1 89 ? -14.276 5.481 15.251 1.00 82.69 89 SER A O 1
ATOM 695 N N . LEU A 1 90 ? -14.197 3.839 13.714 1.00 80.56 90 LEU A N 1
ATOM 696 C CA . LEU A 1 90 ? -15.312 3.056 14.264 1.00 80.56 90 LEU A CA 1
ATOM 697 C C . LEU A 1 90 ? -15.106 2.740 15.750 1.00 80.56 90 LEU A C 1
ATOM 699 O O . LEU A 1 90 ? -15.970 3.023 16.573 1.00 80.56 90 LEU A O 1
ATOM 703 N N . HIS A 1 91 ? -13.923 2.251 16.120 1.00 75.06 91 HIS A N 1
ATOM 704 C CA . HIS A 1 91 ? -13.605 1.929 17.511 1.00 75.06 91 HIS A CA 1
ATOM 705 C C . HIS A 1 91 ? -13.567 3.155 18.439 1.00 75.06 91 HIS A C 1
ATOM 707 O O . HIS A 1 91 ? -13.833 3.033 19.633 1.00 75.06 91 HIS A O 1
ATOM 713 N N . LYS A 1 92 ? -13.196 4.339 17.934 1.00 76.25 92 LYS A N 1
ATOM 714 C CA . LYS A 1 92 ? -13.254 5.578 18.726 1.00 76.25 92 LYS A CA 1
ATOM 715 C C . LYS A 1 92 ? -14.694 6.032 18.957 1.00 76.25 92 LYS A C 1
ATOM 717 O O . LYS A 1 92 ? -15.002 6.447 20.066 1.00 76.25 92 LYS A O 1
ATOM 722 N N . ASN A 1 93 ? -15.545 5.935 17.937 1.00 72.12 93 ASN A N 1
ATOM 723 C CA . ASN A 1 93 ? -16.949 6.337 18.035 1.00 72.12 93 ASN A CA 1
ATOM 724 C C . ASN A 1 93 ? -17.776 5.387 18.912 1.00 72.12 93 ASN A C 1
ATOM 726 O O . ASN A 1 93 ? -18.700 5.843 19.561 1.00 72.12 93 ASN A O 1
ATOM 730 N N . LEU A 1 94 ? -17.413 4.103 18.989 1.00 63.31 94 LEU A N 1
ATOM 731 C CA . LEU A 1 94 ? -18.081 3.113 19.850 1.00 63.31 94 LEU A CA 1
ATOM 732 C C . LEU A 1 94 ? -17.741 3.233 21.342 1.00 63.31 94 LEU A C 1
ATOM 734 O O . LEU A 1 94 ? -18.421 2.645 22.171 1.00 63.31 94 LEU A O 1
ATOM 738 N N . LYS A 1 95 ? -16.660 3.937 21.690 1.00 57.34 95 LYS A N 1
ATOM 739 C CA . LYS A 1 95 ? -16.249 4.168 23.086 1.00 57.34 95 LYS A CA 1
ATOM 740 C C . LYS A 1 95 ? -16.826 5.456 23.686 1.00 57.34 95 LYS A C 1
ATOM 742 O O . LYS A 1 95 ? -16.480 5.781 24.820 1.00 57.34 95 LYS A O 1
ATOM 747 N N . ARG A 1 96 ? -17.595 6.217 22.907 1.00 47.31 96 ARG A N 1
ATOM 748 C CA . ARG A 1 96 ? -18.246 7.466 23.308 1.00 47.31 96 ARG A CA 1
ATOM 749 C C . ARG A 1 96 ? -19.705 7.200 23.627 1.00 47.31 96 ARG A C 1
ATOM 751 O O . ARG A 1 96 ? -20.191 7.880 24.550 1.00 47.31 96 ARG A O 1
#

Secondary structure (DSSP, 8-state):
--PPPPHHHHHHHHHHHHHHHHHHHHHHHHHHHHHHHHHHHTT--SS-PPP-TTTTT-TTSHHHHHHHHHHHHHHHHHHHHHHHHHHHHHHHHTT-

Radius of gyration: 21.17 Å; chains: 1; bounding box: 45×24×68 Å

Sequence (96 aa):
MDSEPSYDDLFQEALAAATKRGIRRGILFLIVGVVLGVACYQMIEGPAPTLTEDNMFDLGNPNIRYKYGMWAAVFVTYTGAIMIFSHRSLHKNLKR